Protein AF-A0A917E4A1-F1 (afdb_monomer_lite)

Structure (mmCIF, N/CA/C/O backbone):
data_AF-A0A917E4A1-F1
#
_entry.id   AF-A0A917E4A1-F1
#
loop_
_atom_site.group_PDB
_atom_site.id
_atom_site.type_symbol
_atom_site.label_atom_id
_atom_site.label_alt_id
_atom_site.label_comp_id
_atom_site.label_asym_id
_atom_site.label_entity_id
_atom_site.label_seq_id
_atom_site.pdbx_PDB_ins_code
_atom_site.Cartn_x
_atom_site.Cartn_y
_atom_site.Cartn_z
_atom_site.occupancy
_atom_site.B_iso_or_equiv
_atom_site.auth_seq_id
_atom_site.auth_comp_id
_atom_site.auth_asym_id
_atom_site.auth_atom_id
_atom_site.pdbx_PDB_model_num
ATOM 1 N N . MET A 1 1 ? -2.565 -0.560 -30.711 1.00 33.91 1 MET A N 1
ATOM 2 C CA . MET A 1 1 ? -3.020 -0.210 -29.350 1.00 33.91 1 MET A CA 1
ATOM 3 C C . MET A 1 1 ? -1.793 -0.156 -28.460 1.00 33.91 1 MET A C 1
ATOM 5 O O . MET A 1 1 ? -1.221 -1.201 -28.188 1.00 33.91 1 MET A O 1
ATOM 9 N N . ALA A 1 2 ? -1.319 1.040 -28.112 1.00 37.69 2 ALA A N 1
ATOM 10 C CA . ALA A 1 2 ? -0.217 1.187 -27.168 1.00 37.69 2 ALA A CA 1
ATOM 11 C C . ALA A 1 2 ? -0.758 0.853 -25.772 1.00 37.69 2 ALA A C 1
ATOM 13 O O . ALA A 1 2 ? -1.536 1.625 -25.216 1.00 37.69 2 ALA A O 1
ATOM 14 N N . GLY A 1 3 ? -0.444 -0.336 -25.254 1.00 52.06 3 GLY A N 1
ATOM 15 C CA . GLY A 1 3 ? -0.743 -0.665 -23.862 1.00 52.06 3 GLY A CA 1
ATOM 16 C C . GLY A 1 3 ? -0.031 0.335 -22.953 1.00 52.06 3 GLY A C 1
ATOM 17 O O . GLY A 1 3 ? 1.135 0.643 -23.191 1.00 52.06 3 GLY A O 1
ATOM 18 N N . ALA A 1 4 ? -0.729 0.872 -21.950 1.00 62.62 4 ALA A N 1
ATOM 19 C CA . ALA A 1 4 ? -0.125 1.781 -20.979 1.00 62.62 4 ALA A CA 1
ATOM 20 C C . ALA A 1 4 ? 1.137 1.142 -20.365 1.00 62.62 4 ALA A C 1
ATOM 22 O O . ALA A 1 4 ? 1.133 -0.053 -20.025 1.00 62.62 4 ALA A O 1
ATOM 23 N N . SER A 1 5 ? 2.220 1.921 -20.246 1.00 85.69 5 SER A N 1
ATOM 24 C CA . SER A 1 5 ? 3.479 1.438 -19.666 1.00 85.69 5 SER A CA 1
ATOM 25 C C . SER A 1 5 ? 3.229 0.863 -18.266 1.00 85.69 5 SER A C 1
ATOM 27 O O . SER A 1 5 ? 2.315 1.297 -17.557 1.00 85.69 5 SER A O 1
ATOM 29 N N . SER A 1 6 ? 3.997 -0.150 -17.861 1.00 93.00 6 SER A N 1
ATOM 30 C CA . SER A 1 6 ? 3.882 -0.742 -16.517 1.00 93.00 6 SER A CA 1
ATOM 31 C C . SER A 1 6 ? 4.022 0.305 -15.406 1.00 93.00 6 SER A C 1
ATOM 33 O O . SER A 1 6 ? 3.329 0.219 -14.395 1.00 93.00 6 SER A O 1
ATOM 35 N N . PHE A 1 7 ? 4.830 1.345 -15.630 1.00 93.81 7 PHE A N 1
ATOM 36 C CA . PHE A 1 7 ? 4.980 2.488 -14.729 1.00 93.81 7 PHE A CA 1
ATOM 37 C C . PHE A 1 7 ? 3.667 3.257 -14.510 1.00 93.81 7 PHE A C 1
ATOM 39 O O . PHE A 1 7 ? 3.335 3.574 -13.370 1.00 93.81 7 PHE A O 1
ATOM 46 N N . VAL A 1 8 ? 2.887 3.515 -15.569 1.00 95.25 8 VAL A N 1
ATOM 47 C CA . VAL A 1 8 ? 1.565 4.162 -15.440 1.00 95.25 8 VAL A CA 1
ATOM 48 C C . VAL A 1 8 ? 0.606 3.257 -14.671 1.00 95.25 8 VAL A C 1
ATOM 50 O O . VAL A 1 8 ? -0.056 3.715 -13.743 1.00 95.25 8 VAL A O 1
ATOM 53 N N . ARG A 1 9 ? 0.600 1.954 -14.982 1.00 95.44 9 ARG A N 1
ATOM 54 C CA . ARG A 1 9 ? -0.229 0.967 -14.270 1.00 95.44 9 ARG A CA 1
ATOM 55 C C . ARG A 1 9 ? 0.108 0.884 -12.779 1.00 95.44 9 ARG A C 1
ATOM 57 O O . ARG A 1 9 ? -0.793 0.714 -11.964 1.00 95.44 9 ARG A O 1
ATOM 64 N N . LEU A 1 10 ? 1.379 1.041 -12.405 1.00 97.19 10 LEU A N 1
ATOM 65 C CA . LEU A 1 10 ? 1.792 1.119 -11.003 1.00 97.19 10 LEU A CA 1
ATOM 66 C C . LEU A 1 10 ? 1.217 2.359 -10.309 1.00 97.19 10 LEU A C 1
ATOM 68 O O . LEU A 1 10 ? 0.667 2.242 -9.216 1.00 97.19 10 LEU A O 1
ATOM 72 N N . VAL A 1 11 ? 1.313 3.532 -10.939 1.00 97.19 11 VAL A N 1
ATOM 73 C CA . VAL A 1 11 ? 0.740 4.772 -10.393 1.00 97.19 11 VAL A CA 1
ATOM 74 C C . VAL A 1 11 ? -0.776 4.640 -10.219 1.00 97.19 11 VAL A C 1
ATOM 76 O O . VAL A 1 11 ? -1.305 4.974 -9.158 1.00 97.19 11 VAL A O 1
ATOM 79 N N . GLU A 1 12 ? -1.478 4.102 -11.217 1.00 96.81 12 GLU A N 1
ATOM 80 C CA . GLU A 1 12 ? -2.923 3.856 -11.148 1.00 96.81 12 GLU A CA 1
ATOM 81 C C . GLU A 1 12 ? -3.293 2.873 -10.031 1.00 96.81 12 GLU A C 1
ATOM 83 O O . GLU A 1 12 ? -4.229 3.136 -9.274 1.00 96.81 12 GLU A O 1
ATOM 88 N N . ALA A 1 13 ? -2.532 1.789 -9.862 1.00 97.25 13 ALA A N 1
ATOM 89 C CA . ALA A 1 13 ? -2.767 0.822 -8.793 1.00 97.25 13 ALA A CA 1
ATOM 90 C C . ALA A 1 13 ? -2.603 1.445 -7.394 1.00 97.25 13 ALA A C 1
ATOM 92 O O . ALA A 1 13 ? -3.426 1.199 -6.512 1.00 97.25 13 ALA A O 1
ATOM 93 N N . ILE A 1 14 ? -1.594 2.302 -7.192 1.00 97.62 14 ILE A N 1
ATOM 94 C CA . ILE A 1 14 ? -1.390 3.004 -5.912 1.00 97.62 14 ILE A CA 1
ATOM 95 C C . ILE A 1 14 ? -2.514 4.020 -5.655 1.00 97.62 14 ILE A C 1
ATOM 97 O O . ILE A 1 14 ? -2.988 4.152 -4.527 1.00 97.62 14 ILE A O 1
ATOM 101 N N . ARG A 1 15 ? -2.999 4.718 -6.689 1.00 97.38 15 ARG A N 1
ATOM 102 C CA . ARG A 1 15 ? -4.174 5.600 -6.558 1.00 97.38 15 ARG A CA 1
ATOM 103 C C . ARG A 1 15 ? -5.437 4.813 -6.198 1.00 97.38 15 ARG A C 1
ATOM 105 O O . ARG A 1 15 ? -6.218 5.275 -5.368 1.00 97.38 15 ARG A O 1
ATOM 112 N N . GLY A 1 16 ? -5.613 3.623 -6.772 1.00 96.25 16 GLY A N 1
ATOM 113 C CA . GLY A 1 16 ? -6.686 2.698 -6.400 1.00 96.25 16 GLY A CA 1
ATOM 114 C C . GLY A 1 16 ? -6.618 2.282 -4.929 1.00 96.25 16 GLY A C 1
ATOM 115 O O . GLY A 1 16 ? -7.633 2.295 -4.239 1.00 96.25 16 GLY A O 1
ATOM 116 N N . GLU A 1 17 ? -5.420 1.999 -4.414 1.00 96.94 17 GLU A N 1
ATOM 117 C CA . GLU A 1 17 ? -5.211 1.701 -2.991 1.00 96.94 17 GLU A CA 1
ATOM 118 C C . GLU A 1 17 ? -5.544 2.896 -2.087 1.00 96.94 17 GLU A C 1
ATOM 120 O O . GLU A 1 17 ? -6.210 2.720 -1.070 1.00 96.94 17 GLU A O 1
ATOM 125 N N . LEU A 1 18 ? -5.154 4.119 -2.461 1.00 97.06 18 LEU A N 1
ATOM 126 C CA . LEU A 1 18 ? -5.536 5.328 -1.721 1.00 97.06 18 LEU A CA 1
ATOM 127 C C . LEU A 1 18 ? -7.059 5.506 -1.656 1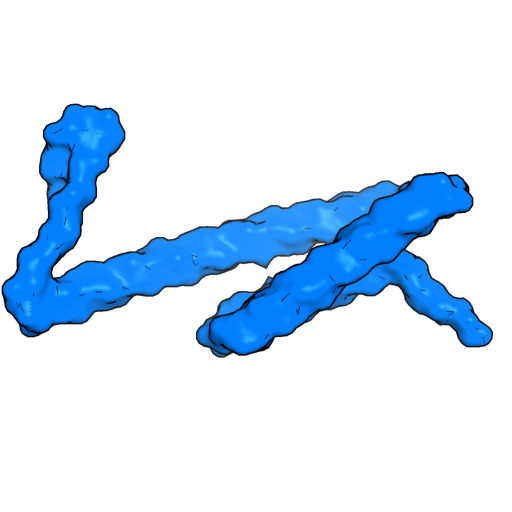.00 97.06 18 LEU A C 1
ATOM 129 O O . LEU A 1 18 ? -7.588 5.833 -0.593 1.00 97.06 18 LEU A O 1
ATOM 133 N N . ALA A 1 19 ? -7.765 5.255 -2.761 1.00 96.50 19 ALA A N 1
ATOM 134 C CA . ALA A 1 19 ? -9.224 5.303 -2.797 1.00 96.50 19 ALA A CA 1
ATOM 135 C C . ALA A 1 19 ? -9.863 4.200 -1.933 1.00 96.50 19 ALA A C 1
ATOM 137 O O . ALA A 1 19 ? -10.819 4.466 -1.208 1.00 96.50 19 ALA A O 1
ATOM 138 N N . ALA A 1 20 ? -9.310 2.984 -1.952 1.00 95.00 20 ALA A N 1
ATOM 139 C CA . ALA A 1 20 ? -9.772 1.884 -1.108 1.00 95.00 20 ALA A CA 1
ATOM 140 C C . ALA A 1 20 ? -9.556 2.169 0.388 1.00 95.00 20 ALA A C 1
ATOM 142 O O . ALA A 1 20 ? -10.440 1.918 1.206 1.00 95.00 20 ALA A O 1
ATOM 143 N N . LEU A 1 21 ? -8.407 2.753 0.746 1.00 94.44 21 LEU A N 1
ATOM 144 C CA . LEU A 1 21 ? -8.142 3.219 2.105 1.00 94.44 21 LEU A CA 1
ATOM 145 C C . LEU A 1 21 ? -9.170 4.272 2.525 1.00 94.44 21 LEU A C 1
ATOM 147 O O . LEU A 1 21 ? -9.679 4.197 3.641 1.00 94.44 21 LEU A O 1
ATOM 151 N N . GLU A 1 22 ? -9.496 5.229 1.657 1.00 94.75 22 GLU A N 1
ATOM 152 C CA . GLU A 1 22 ? -10.513 6.250 1.935 1.00 94.75 22 GLU A CA 1
ATOM 153 C C . GLU A 1 22 ? -11.900 5.639 2.173 1.00 94.75 22 GLU A C 1
ATOM 155 O O . GLU A 1 22 ? -12.587 6.043 3.107 1.00 94.75 22 GLU A O 1
ATOM 160 N N . ALA A 1 23 ? -12.267 4.618 1.395 1.00 94.25 23 ALA A N 1
ATOM 161 C CA . ALA A 1 23 ? -13.536 3.905 1.528 1.00 94.25 23 ALA A CA 1
ATOM 162 C C . ALA A 1 23 ? -13.655 3.056 2.811 1.00 94.25 23 ALA A C 1
ATOM 164 O O . ALA A 1 23 ? -14.756 2.633 3.149 1.00 94.25 23 ALA A O 1
ATOM 165 N N . GLU A 1 24 ? -12.546 2.800 3.520 1.00 89.69 24 GLU A N 1
ATOM 166 C CA . GLU A 1 24 ? -12.495 1.942 4.722 1.00 89.69 24 GLU A CA 1
ATOM 167 C C . GLU A 1 24 ? -13.020 0.514 4.503 1.00 89.69 24 GLU A C 1
ATOM 169 O O . GLU A 1 24 ? -13.400 -0.175 5.449 1.00 89.69 24 GLU A O 1
ATOM 174 N N . ASP A 1 25 ? -12.988 0.040 3.258 1.00 90.69 25 ASP A N 1
ATOM 175 C CA . ASP A 1 25 ? -13.447 -1.292 2.881 1.00 90.69 25 ASP A CA 1
ATOM 176 C C . ASP A 1 25 ? -12.259 -2.261 2.808 1.00 90.69 25 ASP A C 1
ATOM 178 O O . ASP A 1 25 ? -11.370 -2.137 1.961 1.00 90.69 25 ASP A O 1
ATOM 182 N N . ALA A 1 26 ? -12.253 -3.249 3.704 1.00 90.19 26 ALA A N 1
ATOM 183 C CA . ALA A 1 26 ? -11.188 -4.243 3.794 1.00 90.19 26 ALA A CA 1
ATOM 184 C C . ALA A 1 26 ? -11.019 -5.062 2.503 1.00 90.19 26 ALA A C 1
ATOM 186 O O . ALA A 1 26 ? -9.887 -5.345 2.112 1.00 90.19 26 ALA A O 1
ATOM 187 N N . MET A 1 27 ? -12.116 -5.398 1.815 1.00 94.25 27 MET A N 1
ATOM 188 C CA . MET A 1 27 ? -12.060 -6.152 0.562 1.00 94.25 27 MET A CA 1
ATOM 189 C C . MET A 1 27 ? -11.467 -5.307 -0.563 1.00 94.25 27 MET A C 1
ATOM 191 O O . MET A 1 27 ? -10.654 -5.803 -1.345 1.00 94.25 27 MET A O 1
ATOM 195 N N . LEU A 1 28 ? -11.833 -4.023 -0.638 1.00 94.81 28 LEU A N 1
ATOM 196 C CA . LEU A 1 28 ? -11.243 -3.113 -1.623 1.00 94.81 28 LEU A CA 1
ATOM 197 C C . LEU A 1 28 ? -9.752 -2.893 -1.356 1.00 94.81 28 LEU A C 1
ATOM 199 O O . LEU A 1 28 ? -8.970 -2.838 -2.304 1.00 94.81 28 LEU A O 1
ATOM 203 N N . ILE A 1 29 ? -9.345 -2.800 -0.087 1.00 94.38 29 ILE A N 1
ATOM 204 C CA . ILE A 1 29 ? -7.935 -2.654 0.293 1.00 94.38 29 ILE A CA 1
ATOM 205 C C . ILE A 1 29 ? -7.137 -3.897 -0.119 1.00 94.38 29 ILE A C 1
ATOM 207 O O . ILE A 1 29 ? -6.059 -3.763 -0.700 1.00 94.38 29 ILE A O 1
ATOM 211 N N . GLU A 1 30 ? -7.658 -5.100 0.126 1.00 96.12 30 GLU A N 1
ATOM 212 C CA . GLU A 1 30 ? -7.001 -6.349 -0.273 1.00 96.12 30 GLU A CA 1
ATOM 213 C C . GLU A 1 30 ? -6.877 -6.462 -1.801 1.00 96.12 30 GLU A C 1
ATOM 215 O O . GLU A 1 30 ? -5.784 -6.705 -2.322 1.00 96.12 30 GLU A O 1
ATOM 220 N N . ALA A 1 31 ? -7.961 -6.184 -2.534 1.00 96.81 31 ALA A N 1
ATOM 221 C CA . ALA A 1 31 ? -7.959 -6.193 -3.995 1.00 96.81 31 ALA A CA 1
ATOM 222 C C . ALA A 1 31 ? -6.978 -5.161 -4.583 1.00 96.81 31 ALA A C 1
ATOM 224 O O . ALA A 1 31 ? -6.200 -5.482 -5.487 1.00 96.81 31 ALA A O 1
ATOM 225 N N . ALA A 1 32 ? -6.962 -3.936 -4.050 1.00 96.31 32 ALA A N 1
ATOM 226 C CA . ALA A 1 32 ? -6.033 -2.894 -4.480 1.00 96.31 32 ALA A CA 1
ATOM 227 C C . ALA A 1 32 ? -4.572 -3.247 -4.152 1.00 96.31 32 ALA A C 1
ATOM 229 O O . ALA A 1 32 ? -3.674 -2.983 -4.953 1.00 96.31 32 ALA A O 1
ATOM 230 N N . THR A 1 33 ? -4.326 -3.907 -3.018 1.00 96.00 33 THR A N 1
ATOM 231 C CA . THR A 1 33 ? -2.991 -4.387 -2.631 1.00 96.00 33 THR A CA 1
ATOM 232 C C . THR A 1 33 ? -2.482 -5.450 -3.605 1.00 96.00 33 THR A C 1
ATOM 234 O O . THR A 1 33 ? -1.339 -5.370 -4.063 1.00 96.00 33 THR A O 1
ATOM 237 N N . ALA A 1 34 ? -3.333 -6.411 -3.977 1.00 97.62 34 ALA A N 1
ATOM 238 C CA . ALA A 1 34 ? -3.006 -7.423 -4.979 1.00 97.62 34 ALA A CA 1
ATOM 239 C C . ALA A 1 34 ? -2.708 -6.792 -6.352 1.00 97.62 34 ALA A C 1
ATOM 241 O O . ALA A 1 34 ? -1.715 -7.142 -6.993 1.00 97.62 34 ALA A O 1
ATOM 242 N N . ALA A 1 35 ? -3.511 -5.809 -6.774 1.00 96.69 35 ALA A N 1
ATOM 243 C CA . ALA A 1 35 ? -3.285 -5.069 -8.015 1.00 96.69 35 ALA A CA 1
ATOM 244 C C . ALA A 1 35 ? -1.954 -4.293 -8.001 1.00 96.69 35 ALA A C 1
ATOM 246 O O . ALA A 1 35 ? -1.202 -4.343 -8.977 1.00 96.69 35 ALA A O 1
ATOM 247 N N . LYS A 1 36 ? -1.615 -3.628 -6.886 1.00 97.25 36 LYS A N 1
ATOM 248 C CA . LYS A 1 36 ? -0.326 -2.938 -6.712 1.00 97.25 36 LYS A CA 1
ATOM 249 C C . LYS A 1 36 ? 0.853 -3.907 -6.797 1.00 97.25 36 LYS A C 1
ATOM 251 O O . LYS A 1 36 ? 1.846 -3.595 -7.454 1.00 97.25 36 LYS A O 1
ATOM 256 N N . LEU A 1 37 ? 0.749 -5.083 -6.175 1.00 97.69 37 LEU A N 1
ATOM 257 C CA . LEU A 1 37 ? 1.793 -6.107 -6.241 1.00 97.69 37 LEU A CA 1
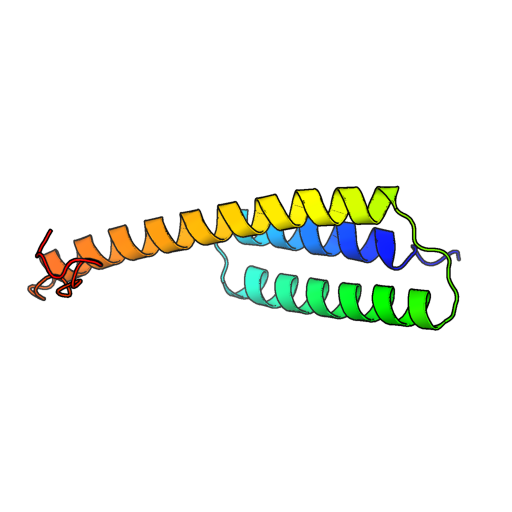ATOM 258 C C . LEU A 1 37 ? 2.006 -6.607 -7.677 1.00 97.69 37 LEU A C 1
ATOM 260 O O . LEU A 1 37 ? 3.146 -6.674 -8.135 1.00 97.69 37 LEU A O 1
ATOM 264 N N . ALA A 1 38 ? 0.923 -6.892 -8.403 1.00 97.50 38 ALA A N 1
ATOM 265 C CA . ALA A 1 38 ? 0.996 -7.296 -9.806 1.00 97.50 38 ALA A CA 1
ATOM 266 C C . ALA A 1 38 ? 1.623 -6.200 -10.689 1.00 97.50 38 ALA A C 1
ATOM 268 O O . ALA A 1 38 ? 2.445 -6.491 -11.559 1.00 97.50 38 ALA A O 1
ATOM 269 N N . ALA A 1 39 ? 1.296 -4.927 -10.440 1.00 96.50 39 ALA 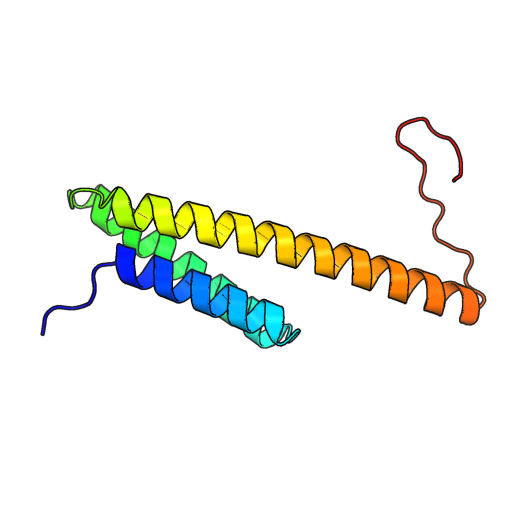A N 1
ATOM 270 C CA . ALA A 1 39 ? 1.890 -3.806 -11.163 1.00 96.50 39 ALA A CA 1
ATOM 271 C C . ALA A 1 39 ? 3.393 -3.639 -10.867 1.00 96.50 39 ALA A C 1
ATOM 273 O O . ALA A 1 39 ? 4.167 -3.391 -11.789 1.00 96.50 39 ALA A O 1
ATOM 274 N N . LEU A 1 40 ? 3.829 -3.835 -9.615 1.00 96.56 40 LEU A N 1
ATOM 275 C CA . LEU A 1 40 ? 5.254 -3.842 -9.255 1.00 96.56 40 LEU A CA 1
ATOM 276 C C . LEU A 1 40 ? 6.019 -4.960 -9.971 1.00 96.56 40 LEU A C 1
ATOM 278 O O . LEU A 1 40 ? 7.103 -4.720 -10.496 1.00 96.56 40 LEU A O 1
ATOM 282 N N . GLN A 1 41 ? 5.446 -6.165 -10.025 1.00 97.31 41 GLN A N 1
ATOM 283 C CA . GLN A 1 41 ? 6.035 -7.294 -10.749 1.00 97.31 41 GLN A CA 1
ATOM 284 C C . GLN A 1 41 ? 6.155 -7.002 -12.249 1.00 97.31 41 GLN A C 1
ATOM 286 O O . GLN A 1 41 ? 7.181 -7.312 -12.847 1.00 97.31 41 GLN A O 1
ATOM 291 N N . ALA A 1 42 ? 5.147 -6.359 -12.846 1.00 95.38 42 ALA A N 1
ATOM 292 C CA . ALA A 1 42 ? 5.196 -5.944 -14.245 1.00 95.38 42 ALA A CA 1
ATOM 293 C C . ALA A 1 42 ? 6.285 -4.889 -14.505 1.00 95.38 42 ALA A C 1
ATOM 295 O O . ALA A 1 42 ? 7.004 -4.995 -15.492 1.00 95.38 42 ALA A O 1
ATOM 296 N N . VAL A 1 43 ? 6.446 -3.904 -13.611 1.00 95.25 43 VAL A N 1
ATOM 297 C CA . VAL A 1 43 ? 7.539 -2.919 -13.702 1.00 95.25 43 VAL A CA 1
ATOM 298 C C . VAL A 1 43 ? 8.902 -3.601 -13.599 1.00 95.25 43 VAL A C 1
ATOM 300 O O . VAL A 1 43 ? 9.795 -3.295 -14.385 1.00 95.25 43 VAL A O 1
ATOM 303 N N . GLN A 1 44 ? 9.066 -4.539 -12.661 1.00 95.56 44 GLN A N 1
ATOM 304 C CA . GLN A 1 44 ? 10.314 -5.286 -12.511 1.00 95.56 44 GLN A CA 1
ATOM 305 C C . GLN A 1 44 ? 10.633 -6.095 -13.775 1.00 95.56 44 GLN A C 1
ATOM 307 O O . GLN A 1 44 ? 11.746 -6.006 -14.282 1.00 95.56 44 GLN A O 1
ATOM 312 N N . ALA A 1 45 ? 9.647 -6.808 -14.326 1.00 95.56 45 ALA A N 1
ATOM 313 C CA . ALA A 1 45 ? 9.808 -7.576 -15.558 1.00 95.56 45 ALA A CA 1
ATOM 314 C C . ALA A 1 45 ? 10.180 -6.694 -16.763 1.00 95.56 45 ALA A C 1
ATOM 316 O O . ALA A 1 45 ? 11.035 -7.081 -17.557 1.00 95.56 45 ALA A O 1
ATOM 317 N N . ASP A 1 46 ? 9.585 -5.504 -16.887 1.00 93.94 46 ASP A N 1
ATOM 318 C CA . ASP A 1 46 ? 9.927 -4.557 -17.953 1.00 93.94 46 ASP A CA 1
ATOM 319 C C . ASP A 1 46 ? 11.371 -4.041 -17.810 1.00 93.94 46 ASP A C 1
ATOM 321 O O . ASP A 1 46 ? 12.102 -3.984 -18.800 1.00 93.94 46 ASP A O 1
ATOM 325 N N . ILE A 1 47 ? 11.807 -3.708 -16.588 1.00 93.06 47 ILE A N 1
ATOM 326 C CA . ILE A 1 47 ? 13.187 -3.275 -16.307 1.00 93.06 47 ILE A CA 1
ATOM 327 C C . ILE A 1 47 ? 14.183 -4.401 -16.612 1.00 93.06 47 ILE A C 1
ATOM 329 O O . ILE A 1 47 ? 15.185 -4.162 -17.287 1.00 93.06 47 ILE A O 1
ATOM 333 N N . ASP A 1 48 ? 13.894 -5.625 -16.168 1.00 94.31 48 ASP A N 1
ATOM 334 C CA . ASP A 1 48 ? 14.731 -6.802 -16.430 1.00 94.31 48 ASP A CA 1
ATOM 335 C C . ASP A 1 48 ? 14.780 -7.136 -17.932 1.00 94.31 48 ASP A C 1
ATOM 337 O O . ASP A 1 48 ? 15.803 -7.591 -18.443 1.00 94.31 48 ASP A O 1
ATOM 341 N N . GLY A 1 49 ? 13.699 -6.838 -18.662 1.00 93.50 49 GLY A N 1
ATOM 342 C CA . GLY A 1 49 ? 13.614 -6.905 -20.122 1.00 93.50 49 GLY A CA 1
ATOM 343 C C . GLY A 1 49 ? 14.352 -5.781 -20.863 1.00 93.50 49 GLY A C 1
ATOM 344 O O . GLY A 1 49 ? 14.312 -5.737 -22.093 1.00 93.50 49 GLY A O 1
ATOM 345 N N . GLY A 1 50 ? 15.024 -4.874 -20.147 1.00 92.31 50 GLY A N 1
ATOM 346 C CA . GLY A 1 50 ? 15.812 -3.782 -20.719 1.00 92.31 50 GLY A CA 1
ATOM 347 C C . GLY A 1 50 ? 15.017 -2.512 -21.028 1.00 92.31 50 GLY A C 1
ATOM 348 O O . GLY A 1 50 ? 15.551 -1.606 -21.673 1.00 92.31 50 GLY A O 1
ATOM 349 N N . MET A 1 51 ? 13.761 -2.408 -20.578 1.00 91.00 51 MET A N 1
ATOM 350 C CA . MET A 1 51 ? 13.000 -1.168 -20.698 1.00 91.00 51 MET A CA 1
ATOM 351 C C . MET A 1 51 ? 13.645 -0.084 -19.819 1.00 91.00 51 MET A C 1
ATOM 353 O O . MET A 1 51 ? 13.888 -0.313 -18.630 1.00 91.00 51 MET A O 1
ATOM 357 N N . PRO A 1 52 ? 13.924 1.115 -20.360 1.00 90.25 52 PRO A N 1
ATOM 358 C CA . PRO A 1 52 ? 14.482 2.192 -19.559 1.00 90.25 52 PRO A CA 1
ATOM 359 C C . PRO A 1 52 ? 13.491 2.615 -18.471 1.00 90.25 52 PRO A C 1
ATOM 361 O O . PRO A 1 52 ? 12.308 2.829 -18.733 1.00 90.25 52 PRO A O 1
ATOM 364 N N . ALA A 1 53 ? 13.991 2.764 -17.245 1.00 90.00 53 ALA A N 1
ATOM 365 C CA . ALA A 1 53 ? 13.176 3.175 -16.112 1.00 90.00 53 ALA A CA 1
ATOM 366 C C . ALA A 1 53 ? 12.681 4.622 -16.261 1.00 90.00 53 ALA A C 1
ATOM 368 O O . ALA A 1 53 ? 13.485 5.554 -16.379 1.00 90.00 53 ALA A O 1
ATOM 369 N N . ASP A 1 54 ? 11.367 4.823 -16.161 1.00 93.38 54 ASP A N 1
ATOM 370 C CA . ASP A 1 54 ? 10.782 6.160 -16.081 1.00 93.38 54 ASP A CA 1
ATOM 371 C C . ASP A 1 54 ? 10.922 6.709 -14.654 1.00 93.38 54 ASP A C 1
ATOM 373 O O . ASP A 1 54 ? 10.125 6.432 -13.753 1.00 93.38 54 ASP A O 1
ATOM 377 N N . ARG A 1 55 ? 11.978 7.496 -14.430 1.00 93.31 55 ARG A N 1
ATOM 378 C CA . ARG A 1 55 ? 12.273 8.082 -13.115 1.00 93.31 55 ARG A CA 1
ATOM 379 C C . ARG A 1 55 ? 11.188 9.041 -12.624 1.00 93.31 55 ARG A C 1
ATOM 381 O O . ARG A 1 55 ? 11.033 9.167 -11.411 1.00 93.31 55 ARG A O 1
ATOM 388 N N . GLY A 1 56 ? 10.468 9.708 -13.528 1.00 94.50 56 GLY A N 1
ATOM 389 C CA . GLY A 1 56 ? 9.386 10.621 -13.163 1.00 94.50 56 GLY A CA 1
ATOM 390 C C . GLY A 1 56 ? 8.225 9.850 -12.548 1.00 94.50 56 GLY A C 1
ATOM 391 O O . GLY A 1 56 ? 7.838 10.117 -11.409 1.00 94.50 56 GLY A O 1
ATOM 392 N N . LEU A 1 57 ? 7.758 8.818 -13.254 1.00 94.06 57 LEU A N 1
ATOM 393 C CA . LEU A 1 57 ? 6.671 7.958 -12.780 1.00 94.06 57 LEU A CA 1
ATOM 394 C C . LEU A 1 57 ? 7.057 7.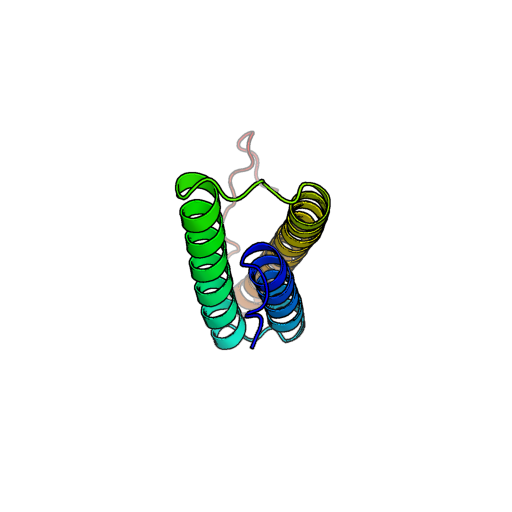147 -11.537 1.00 94.06 57 LEU A C 1
ATOM 396 O O . LEU A 1 57 ? 6.245 6.998 -10.627 1.00 94.06 57 LEU A O 1
ATOM 400 N N . LEU A 1 58 ? 8.302 6.669 -11.435 1.00 94.81 58 LEU A N 1
ATOM 401 C CA . LEU A 1 58 ? 8.784 6.006 -10.216 1.00 94.81 58 LEU A CA 1
ATOM 402 C C . LEU A 1 58 ? 8.850 6.964 -9.017 1.00 94.81 58 LEU A C 1
ATOM 404 O O . LEU A 1 58 ? 8.561 6.563 -7.887 1.00 94.81 58 LEU A O 1
ATOM 408 N N . GLY A 1 59 ? 9.217 8.227 -9.248 1.00 96.88 59 GLY A N 1
ATOM 409 C CA . GLY A 1 59 ? 9.190 9.273 -8.227 1.00 96.88 59 GLY A CA 1
ATOM 410 C C . GLY A 1 59 ? 7.774 9.546 -7.721 1.00 96.88 59 GLY A C 1
ATOM 411 O O . GLY A 1 59 ? 7.552 9.580 -6.509 1.00 96.88 59 GLY A O 1
ATOM 412 N N . GLU A 1 60 ? 6.810 9.662 -8.636 1.00 96.62 60 GLU A N 1
ATOM 413 C CA . GLU A 1 60 ? 5.392 9.814 -8.300 1.00 96.62 60 GLU A CA 1
ATOM 414 C C . GLU A 1 60 ? 4.857 8.600 -7.530 1.00 96.62 60 GLU A C 1
ATOM 416 O O . GLU A 1 60 ? 4.292 8.756 -6.446 1.00 96.62 60 GLU A O 1
ATOM 421 N N . ALA A 1 61 ? 5.100 7.385 -8.030 1.00 96.25 61 ALA A N 1
ATOM 422 C CA . ALA A 1 61 ? 4.700 6.147 -7.366 1.00 96.25 61 ALA A CA 1
ATOM 423 C C . ALA A 1 61 ? 5.256 6.068 -5.934 1.00 96.25 61 ALA A C 1
ATOM 425 O O . ALA A 1 61 ? 4.544 5.697 -4.999 1.00 96.25 61 ALA A O 1
ATOM 426 N N . ARG A 1 62 ? 6.514 6.478 -5.724 1.00 97.31 62 ARG A N 1
ATOM 427 C CA . ARG A 1 62 ? 7.124 6.528 -4.390 1.00 97.31 62 ARG A CA 1
ATOM 428 C C . ARG A 1 62 ? 6.414 7.516 -3.466 1.00 97.31 62 ARG A C 1
ATOM 430 O O . ARG A 1 62 ? 6.183 7.175 -2.306 1.00 97.31 62 ARG A O 1
ATOM 437 N N . ALA A 1 63 ? 6.094 8.716 -3.950 1.00 97.88 63 ALA A N 1
ATOM 438 C CA . ALA A 1 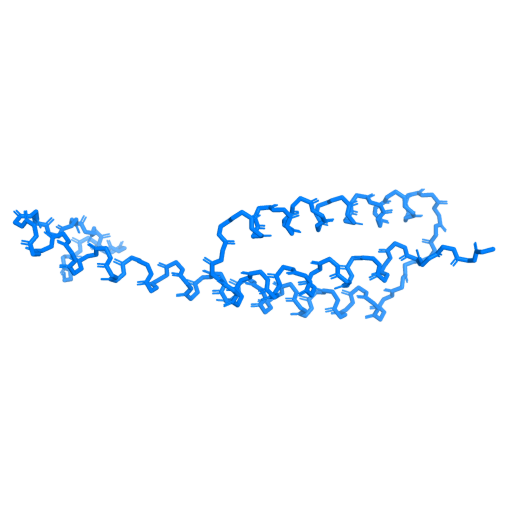63 ? 5.390 9.727 -3.164 1.00 97.88 63 ALA A CA 1
ATOM 439 C C . ALA A 1 63 ? 3.987 9.247 -2.761 1.00 97.88 63 ALA A C 1
ATOM 441 O O . ALA A 1 63 ? 3.648 9.270 -1.577 1.00 97.88 63 ALA A O 1
ATOM 442 N N . LEU A 1 64 ? 3.220 8.715 -3.716 1.00 97.25 64 LEU A N 1
ATOM 443 C CA . LEU A 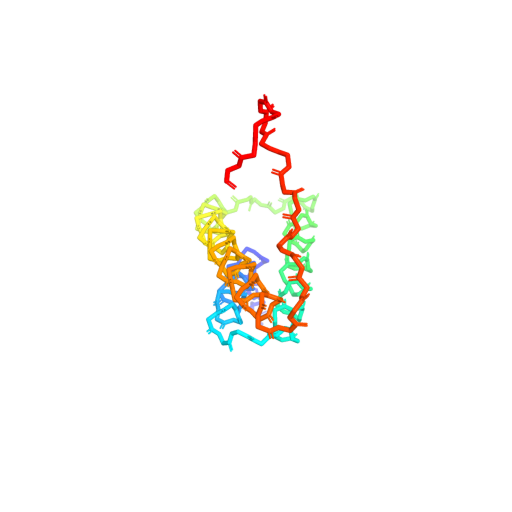1 64 ? 1.879 8.183 -3.465 1.00 97.25 64 LEU A CA 1
ATOM 444 C C . LEU A 1 64 ? 1.902 6.983 -2.506 1.00 97.25 64 LEU A C 1
ATOM 446 O O . LEU A 1 64 ? 1.074 6.891 -1.604 1.00 97.25 64 LEU A O 1
ATOM 450 N N . ASN A 1 65 ? 2.878 6.079 -2.634 1.00 96.44 65 ASN A N 1
ATOM 451 C CA . ASN A 1 65 ? 2.992 4.936 -1.726 1.00 96.44 65 ASN A CA 1
ATOM 452 C C . ASN A 1 65 ? 3.396 5.361 -0.301 1.00 96.44 65 ASN A C 1
ATOM 454 O O . ASN A 1 65 ? 2.950 4.757 0.674 1.00 96.44 65 ASN A O 1
ATOM 458 N N . ALA A 1 66 ? 4.215 6.409 -0.156 1.00 97.56 66 ALA A N 1
ATOM 459 C CA . ALA A 1 66 ? 4.515 6.981 1.155 1.00 97.56 66 ALA A CA 1
ATOM 460 C C . ALA A 1 66 ? 3.253 7.559 1.815 1.00 97.56 66 ALA A C 1
ATOM 462 O O . ALA A 1 66 ? 3.026 7.341 3.006 1.00 97.56 66 ALA A O 1
ATOM 463 N N . GLU A 1 67 ? 2.402 8.233 1.040 1.00 97.50 67 GLU A N 1
ATOM 464 C CA . GLU A 1 67 ? 1.104 8.714 1.512 1.00 97.50 67 GLU A CA 1
ATOM 465 C C . GLU A 1 67 ? 0.182 7.560 1.932 1.00 97.50 67 GLU A C 1
ATOM 467 O O . GLU A 1 67 ? -0.356 7.576 3.042 1.00 97.50 67 GLU A O 1
ATOM 472 N N . ALA A 1 68 ? 0.048 6.525 1.096 1.00 95.00 68 ALA A N 1
ATOM 473 C CA . ALA A 1 68 ? -0.765 5.348 1.400 1.00 95.00 68 ALA A CA 1
ATOM 474 C C . ALA A 1 68 ? -0.321 4.675 2.711 1.00 95.00 68 ALA A C 1
ATOM 476 O O . ALA A 1 68 ? -1.152 4.358 3.565 1.00 95.00 68 ALA A O 1
ATOM 477 N N . ALA A 1 69 ? 0.992 4.547 2.931 1.00 94.25 69 ALA A N 1
ATOM 478 C CA . ALA A 1 69 ? 1.546 3.999 4.167 1.00 94.25 69 ALA A CA 1
ATOM 479 C C . ALA A 1 69 ? 1.188 4.838 5.407 1.00 94.25 69 ALA A C 1
ATOM 481 O O . ALA A 1 69 ? 0.880 4.279 6.464 1.00 94.25 69 ALA A O 1
ATOM 482 N N . LEU A 1 70 ? 1.205 6.171 5.301 1.00 96.12 70 LEU A N 1
ATOM 483 C CA . LEU A 1 70 ? 0.794 7.058 6.394 1.00 96.12 70 LEU A CA 1
ATOM 484 C C . LEU A 1 70 ? -0.705 6.926 6.693 1.00 96.12 70 LEU A C 1
ATOM 486 O O . LEU A 1 70 ? -1.078 6.796 7.861 1.00 96.12 70 LEU A O 1
ATOM 490 N N . ARG A 1 71 ? -1.558 6.891 5.659 1.00 94.50 71 ARG A N 1
ATOM 491 C CA . ARG A 1 71 ? -3.012 6.713 5.820 1.00 94.50 71 ARG A CA 1
ATOM 492 C C . ARG A 1 71 ? -3.354 5.366 6.461 1.00 94.50 71 ARG A C 1
ATOM 494 O O . ARG A 1 71 ? -4.150 5.325 7.398 1.00 94.50 71 ARG A O 1
ATOM 501 N N . ALA A 1 72 ? -2.712 4.283 6.024 1.00 92.25 72 ALA A N 1
ATOM 502 C CA . ALA A 1 72 ? -2.896 2.957 6.611 1.00 92.25 72 ALA A CA 1
ATOM 503 C C . ALA A 1 72 ? -2.521 2.937 8.105 1.00 92.25 72 ALA A C 1
ATOM 505 O O . ALA A 1 72 ? -3.298 2.468 8.936 1.00 92.25 72 ALA A O 1
ATOM 506 N N . ARG A 1 73 ? -1.375 3.528 8.475 1.00 92.88 73 ARG A N 1
ATOM 507 C CA . ARG A 1 73 ? -0.956 3.653 9.885 1.00 92.88 73 ARG A CA 1
ATOM 508 C C . ARG A 1 73 ? -1.954 4.450 10.719 1.00 92.88 73 ARG A C 1
ATOM 510 O O . ARG A 1 73 ? -2.299 4.028 11.819 1.00 92.88 73 ARG A O 1
ATOM 517 N N . ALA A 1 74 ? -2.441 5.576 10.201 1.00 91.62 74 ALA A N 1
ATOM 518 C CA . ALA A 1 74 ? -3.441 6.383 10.892 1.00 91.62 74 ALA A CA 1
ATOM 519 C C . ALA A 1 74 ? -4.737 5.591 11.151 1.00 91.62 74 ALA A C 1
ATOM 521 O O . ALA A 1 74 ? -5.310 5.687 12.237 1.00 91.62 74 ALA A O 1
ATOM 522 N N . LYS A 1 75 ? -5.172 4.760 10.194 1.00 89.31 75 LYS A N 1
ATOM 523 C CA . LYS A 1 75 ? -6.358 3.900 10.348 1.00 89.31 75 LYS A CA 1
ATOM 524 C C . LYS A 1 75 ? -6.158 2.792 11.377 1.00 89.31 75 LYS A C 1
ATOM 526 O O . LYS A 1 75 ? -7.065 2.556 12.176 1.00 89.31 75 LYS A O 1
ATOM 531 N N . ILE A 1 76 ? -4.977 2.172 11.425 1.00 90.38 76 ILE A N 1
ATOM 532 C CA . ILE A 1 76 ? -4.635 1.188 12.467 1.00 90.38 76 ILE A CA 1
ATOM 533 C C . ILE A 1 76 ? -4.728 1.838 13.850 1.00 90.38 76 ILE A C 1
ATOM 535 O O . ILE A 1 76 ? -5.470 1.349 14.695 1.00 90.38 76 ILE A O 1
ATOM 539 N N . ILE A 1 77 ? -4.092 2.997 14.043 1.00 89.25 77 ILE A N 1
ATOM 540 C CA . ILE A 1 77 ? -4.123 3.729 15.322 1.00 89.25 77 ILE A CA 1
ATOM 541 C C . ILE A 1 77 ? -5.564 4.073 15.729 1.00 89.25 77 ILE A C 1
ATOM 543 O O . ILE A 1 77 ? -5.950 3.930 16.890 1.00 89.25 77 ILE A O 1
ATOM 547 N N . THR A 1 78 ? -6.389 4.534 14.786 1.00 89.31 78 THR A N 1
ATOM 548 C CA . THR A 1 78 ? -7.807 4.824 15.050 1.00 89.31 78 THR A CA 1
ATOM 549 C C . THR A 1 78 ? -8.579 3.562 15.440 1.00 89.31 78 THR A C 1
ATOM 551 O O . THR A 1 78 ? -9.395 3.603 16.362 1.00 89.31 78 THR A O 1
ATOM 554 N N . THR A 1 79 ? -8.308 2.436 14.779 1.00 88.62 79 THR A N 1
ATOM 555 C CA . THR A 1 79 ? -8.937 1.140 15.075 1.00 88.62 79 THR A CA 1
ATOM 556 C C . THR A 1 79 ? -8.543 0.635 16.460 1.00 88.62 79 THR A C 1
ATOM 558 O O . THR A 1 79 ? -9.416 0.248 17.231 1.00 88.62 79 THR A O 1
ATOM 561 N N . GLU A 1 80 ? -7.263 0.723 16.825 1.00 88.88 80 GLU A N 1
ATOM 562 C CA . GLU A 1 80 ? -6.759 0.374 18.159 1.00 88.88 80 GLU A CA 1
ATOM 563 C C . GLU A 1 80 ? -7.438 1.205 19.254 1.00 88.88 80 GLU A C 1
ATOM 565 O O . GLU A 1 80 ? -7.913 0.654 20.248 1.00 88.88 80 GLU A O 1
ATOM 570 N N . LYS A 1 81 ? -7.572 2.523 19.050 1.00 86.88 81 LYS A N 1
ATOM 571 C CA . LYS A 1 81 ? -8.277 3.413 19.989 1.00 86.88 81 LYS A CA 1
ATOM 572 C C . LYS A 1 81 ? -9.748 3.029 20.161 1.00 86.88 81 LYS A C 1
ATOM 574 O O . LYS A 1 81 ? -10.243 2.984 21.286 1.00 86.88 81 LYS A O 1
ATOM 579 N N . ARG A 1 82 ? -10.450 2.740 19.058 1.00 89.62 82 ARG A N 1
ATOM 580 C CA . ARG A 1 82 ? -11.858 2.302 19.088 1.00 89.62 82 ARG A CA 1
ATOM 581 C C . ARG A 1 82 ? -12.002 0.954 19.800 1.00 89.62 82 ARG A C 1
ATOM 583 O O . ARG A 1 82 ? -12.883 0.802 20.642 1.00 89.62 82 ARG A O 1
ATOM 590 N N . LEU A 1 83 ? -11.112 0.005 19.515 1.00 87.56 83 LEU A N 1
ATOM 591 C CA . LEU A 1 83 ? -11.098 -1.307 20.158 1.00 87.56 83 LEU A CA 1
ATOM 592 C C . LEU A 1 83 ? -10.829 -1.204 21.665 1.00 87.56 83 LEU A C 1
ATOM 594 O O . LEU A 1 83 ? -11.489 -1.888 22.449 1.00 87.56 83 LEU A O 1
ATOM 598 N N . ALA A 1 84 ? -9.904 -0.335 22.081 1.00 85.06 84 ALA A N 1
ATOM 599 C CA . ALA A 1 84 ? -9.627 -0.079 23.491 1.00 85.06 84 ALA A CA 1
ATOM 600 C C . ALA A 1 84 ? -10.871 0.461 24.216 1.00 85.06 84 ALA A C 1
ATOM 602 O O . ALA A 1 84 ? -11.233 -0.053 25.273 1.00 85.06 84 ALA A O 1
ATOM 603 N N . ALA A 1 85 ? -11.580 1.422 23.613 1.00 86.94 85 ALA A N 1
ATOM 604 C CA . ALA A 1 85 ? -12.813 1.972 24.176 1.00 86.94 85 ALA A CA 1
ATOM 605 C C . ALA A 1 85 ? -13.915 0.905 24.338 1.00 86.94 85 ALA A C 1
ATOM 607 O O . ALA A 1 85 ? -14.531 0.808 25.399 1.00 86.94 85 ALA A O 1
ATOM 608 N N . VAL A 1 86 ? -14.133 0.062 23.321 1.00 88.94 86 VAL A N 1
ATOM 609 C CA . VAL A 1 86 ? -15.127 -1.028 23.386 1.00 88.94 86 VAL A CA 1
ATOM 610 C C . VAL A 1 86 ? -14.730 -2.096 24.408 1.00 88.94 86 VAL A C 1
ATOM 612 O O . VAL A 1 86 ? -15.589 -2.601 25.126 1.00 88.94 86 VAL A O 1
ATOM 615 N N . SER A 1 87 ? -13.440 -2.422 24.519 1.00 84.44 87 SER A N 1
ATOM 616 C CA . SER A 1 87 ? -12.946 -3.412 25.486 1.00 84.44 87 SER A CA 1
ATOM 617 C C . SER A 1 87 ? -13.237 -2.992 26.927 1.00 84.44 87 SER A C 1
ATOM 619 O O . SER A 1 87 ? -13.750 -3.803 27.698 1.00 84.44 87 SER A O 1
ATOM 621 N N . VAL A 1 88 ? -13.003 -1.714 27.253 1.00 83.12 88 VAL A N 1
ATOM 622 C CA . VAL A 1 88 ? -13.325 -1.138 28.569 1.00 83.12 88 VAL A CA 1
ATOM 623 C C . VAL A 1 88 ? -14.821 -1.255 28.868 1.00 83.12 88 VAL A C 1
ATOM 625 O O . VAL A 1 88 ? -15.195 -1.716 29.946 1.00 83.12 88 VAL A O 1
ATOM 628 N N . LEU A 1 89 ? -15.687 -0.907 27.909 1.00 86.38 89 LEU A N 1
ATOM 629 C CA . LEU A 1 89 ? -17.143 -1.034 28.066 1.00 86.38 89 LEU A CA 1
ATOM 630 C C . LEU A 1 89 ? -17.601 -2.491 28.227 1.00 86.38 89 LEU A C 1
ATOM 632 O O . LEU A 1 89 ? -18.562 -2.759 28.941 1.00 86.38 89 LEU A O 1
ATOM 636 N N . ALA A 1 90 ? -16.901 -3.437 27.603 1.00 87.38 90 ALA A N 1
ATOM 637 C CA . ALA A 1 90 ? -17.166 -4.868 27.724 1.00 87.38 90 ALA A CA 1
ATOM 638 C C . ALA A 1 90 ? -16.645 -5.483 29.041 1.00 87.38 90 ALA A C 1
ATOM 640 O O . ALA A 1 90 ? -16.652 -6.707 29.184 1.00 87.38 90 ALA A O 1
ATOM 641 N N . GLY A 1 91 ? -16.148 -4.670 29.982 1.00 85.12 91 GLY A N 1
ATOM 642 C CA . GLY A 1 91 ? -15.576 -5.139 31.246 1.00 85.12 91 GLY A CA 1
ATOM 643 C C . GLY A 1 91 ? -14.261 -5.904 31.077 1.00 85.12 91 GLY A C 1
ATOM 644 O O . GLY A 1 91 ? -13.808 -6.565 32.011 1.00 85.12 91 GLY A O 1
ATOM 645 N N . ARG A 1 92 ? -13.639 -5.836 29.891 1.00 76.31 92 ARG A N 1
ATOM 646 C CA . ARG A 1 92 ? -12.300 -6.378 29.665 1.00 76.31 92 ARG A CA 1
ATOM 647 C C . ARG A 1 92 ? -11.287 -5.296 30.035 1.00 76.31 92 ARG A C 1
ATOM 649 O O . ARG A 1 92 ? -11.375 -4.187 29.503 1.00 76.31 92 ARG A O 1
ATOM 656 N N . PRO A 1 93 ? -10.327 -5.580 30.929 1.00 67.69 93 PRO A N 1
ATOM 657 C CA . PRO A 1 93 ? -9.281 -4.616 31.235 1.00 67.69 93 PRO A CA 1
ATOM 658 C C . PRO A 1 93 ? -8.505 -4.278 29.956 1.00 67.69 93 PRO A C 1
ATOM 660 O O . PRO A 1 93 ? -8.335 -5.133 29.081 1.00 67.69 93 PRO A O 1
ATOM 663 N N . ALA A 1 94 ? -8.055 -3.026 29.840 1.00 64.06 94 ALA A N 1
ATOM 664 C CA . ALA A 1 94 ? -7.202 -2.611 28.734 1.00 64.06 94 ALA A CA 1
ATOM 665 C C . ALA A 1 94 ? -5.983 -3.544 28.651 1.00 64.06 94 ALA A C 1
ATOM 667 O O . ALA A 1 94 ? -5.407 -3.911 29.679 1.00 64.06 94 ALA A O 1
ATOM 668 N N . ALA A 1 95 ? -5.608 -3.950 27.434 1.00 64.69 95 ALA A N 1
ATOM 669 C CA . ALA A 1 95 ? -4.402 -4.741 27.239 1.00 64.69 95 ALA A CA 1
ATOM 670 C C . ALA A 1 95 ? -3.215 -3.964 27.818 1.00 64.69 95 ALA A C 1
ATOM 672 O O . ALA A 1 95 ? -2.997 -2.803 27.474 1.00 64.69 95 ALA A O 1
ATOM 673 N N . LEU A 1 96 ? -2.477 -4.601 28.723 1.00 62.22 96 LEU A N 1
ATOM 674 C CA . LEU A 1 96 ? -1.315 -4.000 29.356 1.00 62.22 96 LEU A CA 1
ATOM 675 C C . LEU A 1 96 ? -0.219 -3.865 28.310 1.00 62.22 96 LEU A C 1
ATOM 677 O O . LEU A 1 96 ? 0.462 -4.834 27.978 1.00 62.22 96 LEU A O 1
ATOM 681 N N . VAL A 1 97 ? -0.077 -2.669 27.749 1.00 61.84 97 VAL A N 1
ATOM 682 C CA . VAL A 1 97 ? 1.032 -2.372 26.852 1.00 61.84 97 VAL A CA 1
ATOM 683 C C . VAL A 1 97 ? 2.229 -2.037 27.728 1.00 61.84 97 VAL A C 1
ATOM 685 O O . VAL A 1 97 ? 2.271 -0.993 28.376 1.00 61.84 97 VAL A O 1
ATOM 688 N N . TYR A 1 98 ? 3.205 -2.942 27.766 1.00 56.22 98 TYR A N 1
ATOM 689 C CA . TYR A 1 98 ? 4.508 -2.630 28.336 1.00 56.22 98 TYR A CA 1
ATOM 690 C C . TYR A 1 98 ? 5.125 -1.540 27.457 1.00 56.22 98 TYR A C 1
ATOM 692 O O . TYR A 1 98 ? 5.392 -1.769 26.274 1.00 56.22 98 TYR A O 1
ATOM 700 N N . GLY A 1 99 ? 5.303 -0.333 28.003 1.00 61.28 99 GLY A N 1
ATOM 701 C CA . GLY A 1 99 ? 6.051 0.709 27.309 1.00 61.28 99 GLY A CA 1
ATOM 702 C C . GLY A 1 99 ? 7.449 0.204 26.941 1.00 61.28 99 GLY A C 1
ATOM 703 O O . GLY A 1 99 ? 7.957 -0.741 27.547 1.00 61.28 99 GLY A O 1
ATOM 704 N N . ARG A 1 100 ? 8.115 0.854 25.981 1.00 51.88 100 ARG A N 1
ATOM 705 C CA . ARG A 1 100 ? 9.500 0.516 25.591 1.00 51.88 100 ARG A CA 1
ATOM 706 C C . ARG A 1 100 ? 10.470 0.479 26.791 1.00 51.88 100 ARG A C 1
ATOM 708 O O . ARG A 1 100 ? 11.452 -0.255 26.748 1.00 51.88 100 ARG A O 1
ATOM 715 N N . ASP A 1 101 ? 10.124 1.190 27.866 1.00 63.81 101 ASP A N 1
ATOM 716 C CA . ASP A 1 101 ? 10.896 1.321 29.110 1.00 63.81 101 ASP A CA 1
ATOM 717 C C . ASP A 1 101 ? 10.287 0.542 30.291 1.00 63.81 101 ASP A C 1
ATOM 719 O O . ASP A 1 101 ? 10.690 0.703 31.442 1.00 63.81 101 ASP A O 1
ATOM 723 N N . GLY A 1 102 ? 9.260 -0.263 30.035 1.00 53.78 102 GLY A N 1
ATOM 724 C CA . GLY A 1 102 ? 8.643 -1.113 31.038 1.00 53.78 102 GLY A CA 1
ATOM 725 C C . GLY A 1 102 ? 7.757 -0.471 32.077 1.00 53.78 102 GLY A C 1
ATOM 726 O O . GLY A 1 102 ? 7.484 -1.052 33.127 1.00 53.78 102 GLY A O 1
ATOM 727 N N . ARG A 1 103 ? 7.289 0.733 31.774 1.00 47.59 103 ARG A N 1
ATOM 728 C CA . ARG A 1 103 ? 6.333 1.448 32.604 1.00 47.59 103 ARG A CA 1
ATOM 729 C C . ARG A 1 103 ? 4.947 1.360 31.985 1.00 47.59 103 ARG A C 1
ATOM 731 O O . ARG A 1 103 ? 4.800 1.339 30.763 1.00 47.59 103 ARG A O 1
ATOM 738 N N . TRP A 1 104 ? 3.965 1.279 32.870 1.00 52.81 104 TRP A N 1
ATOM 739 C CA . TRP A 1 104 ? 2.547 1.329 32.556 1.00 52.81 104 TRP A CA 1
ATOM 740 C C . TRP A 1 104 ? 2.227 2.785 32.204 1.00 52.81 104 TRP A C 1
ATOM 742 O O . TRP A 1 104 ? 2.637 3.680 32.947 1.00 52.81 104 TRP A O 1
ATOM 752 N N . ALA A 1 105 ? 1.583 3.013 31.062 1.00 52.31 105 ALA A N 1
ATOM 753 C CA . ALA A 1 105 ? 0.996 4.305 30.713 1.00 52.31 105 ALA A CA 1
ATOM 754 C C . ALA A 1 105 ? -0.490 4.295 31.075 1.00 52.31 105 ALA A C 1
ATOM 756 O O . ALA A 1 105 ? -1.128 3.240 30.847 1.00 52.31 105 ALA A O 1
#

Sequence (105 aa):
MAGASSFVRLVEAIRGELAALEAEDAMLIEAATAAKLAALQAVQADIDGGMPADRGLLGEARALNAEAALRARAKIITTEKRLAAVSVLAGRPAALVYGRDGRWA

Organism: NCBI:txid1614636

Foldseek 3Di:
DPDPQLLVQLLVLLVQCVVCLVVVDPVSNVVSVVSNVVSVVSLVVCVVVVNDDDPVSVVSSVVSVVVSVVSVVVVVVVVLVVVQVVCVVVVHHRDQDQPPPRDGD

Radius of gyration: 19.41 Å; chains: 1; bounding box: 33×18×62 Å

Secondary structure (DSSP, 8-state):
--PPPHHHHHHHHHHHHHHHHHHT-HHHHHHHHHHHHHHHHHHHHHHHTTPPP-HHHHHHHHHHHHHHHHHHHHHHHHHHHHHHHHHHHTTPPPP----TTS---

pLDDT: mean 87.23, std 14.85, range [33.91, 97.88]